Protein AF-A0A5T8SZB2-F1 (afdb_monomer_lite)

Radius of gyration: 22.95 Å; chains: 1; bounding box: 52×35×63 Å

Structure (mmCIF, N/CA/C/O backbone):
data_AF-A0A5T8SZB2-F1
#
_entry.id   AF-A0A5T8SZB2-F1
#
loop_
_atom_site.group_PDB
_atom_site.id
_atom_site.type_symbol
_atom_site.label_atom_id
_atom_site.label_alt_id
_atom_site.label_comp_id
_atom_site.label_asym_id
_atom_site.label_entity_id
_atom_site.label_seq_id
_atom_site.pdbx_PDB_ins_code
_atom_site.Cartn_x
_atom_site.Cartn_y
_atom_site.Cartn_z
_atom_site.occupancy
_atom_site.B_iso_or_equiv
_atom_site.auth_seq_id
_atom_site.auth_comp_id
_atom_site.auth_asym_id
_atom_site.auth_atom_id
_atom_site.pdbx_PDB_model_num
ATOM 1 N N . MET A 1 1 ? 26.490 6.034 16.875 1.00 45.50 1 MET A N 1
ATOM 2 C CA . MET A 1 1 ? 25.136 6.591 16.649 1.00 45.50 1 MET A CA 1
ATOM 3 C C . MET A 1 1 ? 24.156 5.691 17.385 1.00 45.50 1 MET A C 1
ATOM 5 O O . MET A 1 1 ? 24.361 4.487 17.355 1.00 45.50 1 MET A O 1
ATOM 9 N N . LYS A 1 2 ? 23.226 6.272 18.154 1.00 47.66 2 LYS A N 1
ATOM 10 C CA . LYS A 1 2 ? 22.321 5.556 19.075 1.00 47.66 2 LYS A CA 1
ATOM 11 C C . LYS A 1 2 ? 21.370 4.626 18.308 1.00 47.66 2 LYS A C 1
ATOM 13 O O . LYS A 1 2 ? 21.059 4.932 17.161 1.00 47.66 2 LYS A O 1
ATOM 18 N N . ASN A 1 3 ? 20.939 3.544 18.966 1.00 53.00 3 ASN A N 1
ATOM 19 C CA . ASN A 1 3 ? 19.955 2.568 18.481 1.00 53.00 3 ASN A CA 1
ATOM 20 C C . ASN 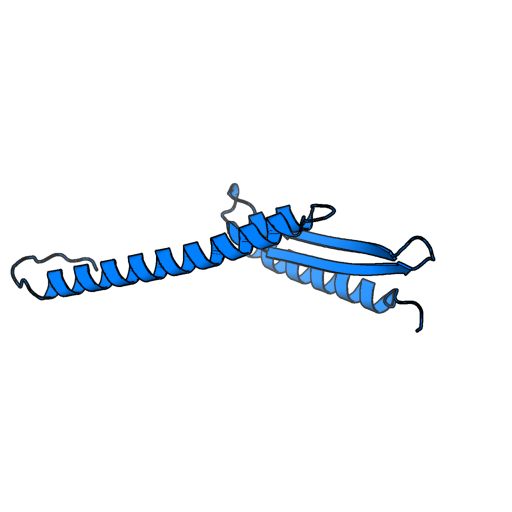A 1 3 ? 18.875 3.232 17.616 1.00 53.00 3 ASN A C 1
ATOM 22 O O . ASN A 1 3 ? 18.186 4.148 18.056 1.00 53.00 3 ASN A O 1
ATOM 26 N N . THR A 1 4 ? 18.798 2.773 16.373 1.00 65.69 4 THR A N 1
ATOM 27 C CA . THR A 1 4 ? 17.992 3.291 15.258 1.00 65.69 4 THR A CA 1
ATOM 28 C C . THR A 1 4 ? 16.527 2.866 15.320 1.00 65.69 4 THR A C 1
ATOM 30 O O . THR A 1 4 ? 15.722 3.312 14.502 1.00 65.69 4 THR A O 1
ATOM 33 N N . THR A 1 5 ? 16.172 2.017 16.286 1.00 72.12 5 THR A N 1
ATOM 34 C CA . THR A 1 5 ? 14.799 1.593 16.535 1.00 72.12 5 THR A CA 1
ATOM 35 C C . THR A 1 5 ? 13.989 2.783 17.061 1.00 72.12 5 THR A C 1
ATOM 37 O O . THR A 1 5 ? 14.365 3.357 18.088 1.00 72.12 5 THR A O 1
ATOM 40 N N . PRO A 1 6 ? 12.895 3.182 16.387 1.00 83.12 6 PRO A N 1
ATOM 41 C CA . PRO A 1 6 ? 12.050 4.272 16.858 1.00 83.12 6 PRO A CA 1
ATOM 42 C C . PRO A 1 6 ? 11.456 3.975 18.236 1.00 83.12 6 PRO A C 1
ATOM 44 O O . PRO A 1 6 ? 11.220 2.815 18.580 1.00 83.12 6 PRO A O 1
ATOM 47 N N . ASP A 1 7 ? 11.173 5.032 18.997 1.00 88.38 7 ASP A N 1
ATOM 48 C CA . ASP A 1 7 ? 10.479 4.925 20.281 1.00 88.38 7 ASP A CA 1
ATOM 49 C C . ASP A 1 7 ? 9.145 4.174 20.110 1.00 88.38 7 ASP A C 1
ATOM 51 O O . ASP A 1 7 ? 8.402 4.395 19.147 1.00 88.38 7 ASP A O 1
ATOM 55 N N . ALA A 1 8 ? 8.828 3.291 21.057 1.00 88.19 8 ALA A N 1
ATOM 56 C CA . ALA A 1 8 ? 7.570 2.559 21.080 1.00 88.19 8 ALA A CA 1
ATOM 57 C C . ALA A 1 8 ? 6.350 3.497 21.067 1.00 88.19 8 ALA A C 1
ATOM 59 O O . ALA A 1 8 ? 5.353 3.176 20.421 1.00 88.19 8 ALA A O 1
ATOM 60 N N . ALA A 1 9 ? 6.438 4.667 21.711 1.00 92.25 9 ALA A N 1
ATOM 61 C CA . ALA A 1 9 ? 5.388 5.681 21.682 1.00 92.25 9 ALA A CA 1
ATOM 62 C C . ALA A 1 9 ? 5.145 6.211 20.258 1.00 92.25 9 ALA A C 1
ATOM 64 O O . ALA A 1 9 ? 3.999 6.303 19.824 1.00 92.25 9 ALA A O 1
ATOM 65 N N . VAL A 1 10 ? 6.216 6.462 19.496 1.00 91.56 10 VAL A N 1
ATOM 66 C CA . VAL A 1 10 ? 6.128 6.900 18.092 1.00 91.56 10 VAL A CA 1
ATOM 67 C C . VAL A 1 10 ? 5.508 5.805 17.224 1.00 91.56 10 VAL A C 1
ATOM 69 O O . VAL A 1 10 ? 4.645 6.078 16.393 1.00 91.56 10 VAL A O 1
ATOM 72 N N . LEU A 1 11 ? 5.906 4.545 17.420 1.00 91.06 11 LEU A N 1
ATOM 73 C CA . LEU A 1 11 ? 5.328 3.422 16.672 1.00 91.06 11 LEU A CA 1
ATOM 74 C C . LEU A 1 11 ? 3.837 3.228 16.975 1.00 91.06 11 LEU A C 1
ATOM 76 O O . LEU A 1 11 ? 3.062 2.912 16.068 1.00 91.06 11 LEU A O 1
ATOM 80 N N . GLN A 1 12 ? 3.435 3.427 18.230 1.00 93.31 12 GLN A N 1
ATOM 81 C CA . GLN A 1 12 ? 2.040 3.363 18.645 1.00 93.31 12 GLN A CA 1
ATOM 82 C C . GLN A 1 12 ? 1.224 4.511 18.034 1.00 93.31 12 GLN A C 1
ATOM 84 O O . GLN A 1 12 ? 0.168 4.256 17.455 1.00 93.31 12 GLN A O 1
ATOM 89 N N . GLU A 1 13 ? 1.740 5.742 18.065 1.00 95.50 13 GLU A N 1
ATOM 90 C CA . GLU A 1 13 ? 1.102 6.901 17.431 1.00 95.50 13 GLU A CA 1
ATOM 91 C C . GLU A 1 13 ? 0.916 6.683 15.920 1.00 95.50 13 GLU A C 1
ATOM 93 O O . GLU A 1 13 ? -0.184 6.852 15.388 1.00 95.50 13 GLU A O 1
ATOM 98 N N . LEU A 1 14 ? 1.955 6.208 15.221 1.00 94.62 14 LEU A N 1
ATOM 99 C CA . LEU A 1 14 ? 1.874 5.880 13.793 1.00 94.62 14 LEU A CA 1
ATOM 100 C C . LEU A 1 14 ? 0.805 4.822 13.503 1.00 94.62 14 LEU A C 1
ATOM 102 O O . LEU A 1 14 ? 0.070 4.936 12.518 1.00 94.62 14 LEU A O 1
ATOM 106 N N . LYS A 1 15 ? 0.691 3.800 14.357 1.00 92.75 15 LYS A N 1
ATOM 107 C CA . LYS A 1 15 ? -0.322 2.748 14.226 1.00 92.75 15 LYS A CA 1
ATOM 108 C C . LYS A 1 15 ? -1.735 3.303 14.402 1.00 92.75 15 LYS A C 1
ATOM 110 O O . LYS A 1 15 ? -2.631 2.945 13.631 1.00 92.75 15 LYS A O 1
ATOM 115 N N . GLU A 1 16 ? -1.944 4.172 15.385 1.00 95.88 16 GLU A N 1
ATOM 116 C CA . GLU A 1 16 ? -3.237 4.809 15.646 1.00 95.88 16 GLU A CA 1
ATOM 117 C C . GLU A 1 16 ? -3.652 5.735 14.501 1.00 95.88 16 GLU A C 1
ATOM 119 O O . GLU A 1 16 ? -4.767 5.612 13.985 1.00 95.88 16 GLU A O 1
ATOM 124 N N . LEU A 1 17 ? -2.738 6.589 14.032 1.00 96.12 17 LEU A N 1
ATOM 125 C CA . LEU A 1 17 ? -2.971 7.474 12.890 1.00 96.12 17 LEU A CA 1
ATOM 126 C C . LEU A 1 17 ? -3.271 6.680 11.616 1.00 96.12 17 LEU A C 1
ATOM 128 O O . LEU A 1 17 ? -4.261 6.957 10.940 1.00 96.12 17 LEU A O 1
ATOM 132 N N . THR A 1 18 ? -2.480 5.645 11.325 1.00 95.56 18 THR A N 1
ATOM 133 C CA . THR A 1 18 ? -2.695 4.769 10.162 1.00 95.56 18 THR A CA 1
ATOM 134 C C . THR A 1 18 ? -4.062 4.094 10.225 1.00 95.56 18 THR A C 1
ATOM 136 O O . THR A 1 18 ? -4.797 4.085 9.238 1.00 95.56 18 THR A O 1
ATOM 139 N N . SER A 1 19 ? -4.445 3.579 11.397 1.00 95.75 19 SER A N 1
ATOM 140 C CA . SER A 1 19 ? -5.749 2.936 11.600 1.00 95.75 19 SER A CA 1
ATOM 141 C C . SER A 1 19 ? -6.905 3.920 11.425 1.00 95.75 19 SER A C 1
ATOM 143 O O . SER A 1 19 ? -7.944 3.569 10.865 1.00 95.75 19 SER A O 1
ATOM 145 N N . ARG A 1 20 ? -6.735 5.162 11.890 1.00 97.50 20 ARG A N 1
ATOM 146 C CA . ARG A 1 20 ? -7.740 6.216 11.748 1.00 97.50 20 ARG A CA 1
ATOM 147 C C . ARG A 1 20 ? -7.913 6.638 10.290 1.00 97.50 20 ARG A C 1
ATOM 149 O O . ARG A 1 20 ? -9.050 6.722 9.837 1.00 97.50 20 ARG A O 1
ATOM 156 N N . ILE A 1 21 ? -6.818 6.855 9.556 1.00 97.00 21 ILE A N 1
ATOM 157 C CA . ILE A 1 21 ? -6.865 7.189 8.123 1.00 97.00 21 ILE A CA 1
ATOM 158 C C . ILE A 1 21 ? -7.532 6.054 7.344 1.00 97.00 21 ILE A C 1
ATOM 160 O O . ILE A 1 21 ? -8.452 6.310 6.573 1.00 97.00 21 ILE A O 1
ATOM 164 N N . PHE A 1 22 ? -7.128 4.805 7.593 1.00 96.31 22 PHE A N 1
ATOM 165 C CA . PHE A 1 22 ? -7.701 3.641 6.922 1.00 96.31 22 PHE A CA 1
ATOM 166 C C . PHE A 1 22 ? -9.222 3.576 7.072 1.00 96.31 22 PHE A C 1
ATOM 168 O O . PHE A 1 22 ? -9.925 3.478 6.073 1.00 96.31 22 PHE A O 1
ATOM 175 N N . LYS A 1 23 ? -9.734 3.702 8.303 1.00 97.00 23 LYS A N 1
ATOM 176 C CA . LYS A 1 23 ? -11.180 3.679 8.567 1.00 97.00 23 LYS A CA 1
ATOM 177 C C . LYS A 1 23 ? -11.923 4.799 7.844 1.00 97.00 23 LYS A C 1
ATOM 179 O O . LYS A 1 23 ? -12.994 4.555 7.305 1.00 97.00 23 LYS A O 1
ATOM 184 N N . ILE A 1 24 ? -11.363 6.011 7.819 1.00 97.44 24 ILE A N 1
ATOM 185 C CA . ILE A 1 24 ? -11.965 7.138 7.093 1.00 97.44 24 ILE A CA 1
ATOM 186 C C . ILE A 1 24 ? -12.048 6.811 5.598 1.00 97.44 24 ILE A C 1
ATOM 188 O O . ILE A 1 24 ? -13.101 6.997 4.993 1.00 97.44 24 ILE A O 1
ATOM 192 N N . CYS A 1 25 ? -10.969 6.305 5.001 1.00 96.69 25 CYS A N 1
ATOM 193 C CA . CYS A 1 25 ? -10.945 5.942 3.586 1.00 96.69 25 CYS A CA 1
ATOM 194 C C . CYS A 1 25 ? -11.923 4.804 3.260 1.00 96.69 25 CYS A C 1
ATOM 196 O O . CYS A 1 25 ? -12.696 4.923 2.312 1.00 96.69 25 CYS A O 1
ATOM 198 N N . GLU A 1 26 ? -11.951 3.753 4.080 1.00 95.19 26 GLU A N 1
ATOM 199 C CA . GLU A 1 26 ? -12.863 2.613 3.939 1.00 95.19 26 GLU A CA 1
ATOM 200 C C . GLU A 1 26 ? -14.334 3.049 4.010 1.00 95.19 26 GLU A C 1
ATOM 202 O O . GLU A 1 26 ? -15.117 2.749 3.112 1.00 95.19 26 GLU A O 1
ATOM 207 N N . GLN A 1 27 ? -14.706 3.842 5.021 1.00 96.69 27 GLN A N 1
ATOM 208 C CA . GLN A 1 27 ? -16.079 4.333 5.204 1.00 96.69 27 GLN A CA 1
ATOM 209 C C . GLN A 1 27 ? -16.573 5.223 4.059 1.00 96.69 27 GLN A C 1
ATOM 211 O O . GLN A 1 27 ? -17.777 5.324 3.839 1.00 96.69 27 GLN A O 1
ATOM 216 N N . ASN A 1 28 ? -15.658 5.878 3.342 1.00 96.50 28 ASN A N 1
ATOM 217 C CA . ASN A 1 28 ? -15.981 6.772 2.233 1.00 96.50 28 ASN A CA 1
ATOM 218 C C . ASN A 1 28 ? -15.722 6.136 0.859 1.00 96.50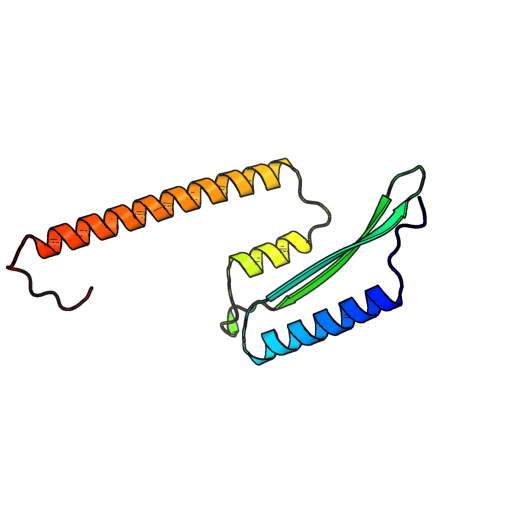 28 ASN A C 1
ATOM 220 O O . ASN A 1 28 ? -15.834 6.829 -0.150 1.00 96.50 28 ASN A O 1
ATOM 224 N N . ASN A 1 29 ? -15.392 4.839 0.806 1.00 95.00 29 ASN A N 1
ATOM 225 C CA . ASN A 1 29 ? -15.094 4.118 -0.432 1.00 95.00 29 ASN A CA 1
ATOM 226 C C . ASN A 1 29 ? -13.956 4.776 -1.248 1.00 95.00 29 ASN A C 1
ATOM 228 O O . ASN A 1 29 ? -14.015 4.871 -2.473 1.00 95.00 29 ASN A O 1
ATOM 232 N N . ILE A 1 30 ? -12.922 5.263 -0.554 1.00 96.06 30 ILE A N 1
ATOM 233 C CA . ILE A 1 30 ? -11.753 5.925 -1.145 1.00 96.06 30 ILE A CA 1
ATOM 234 C C . ILE A 1 30 ? -10.568 4.953 -1.104 1.00 96.06 30 ILE A C 1
ATOM 236 O O . ILE A 1 30 ? -10.175 4.557 -0.005 1.00 96.06 30 ILE A O 1
ATOM 240 N N . PRO A 1 31 ? -9.951 4.588 -2.244 1.00 95.81 31 PRO A N 1
ATOM 241 C CA . PRO A 1 31 ? -8.781 3.719 -2.242 1.00 95.81 31 PRO A CA 1
ATOM 242 C C . PRO A 1 31 ? -7.603 4.384 -1.518 1.00 95.81 31 PRO A C 1
ATOM 244 O O . PRO A 1 31 ? -7.304 5.559 -1.735 1.00 95.81 31 PRO A O 1
ATOM 247 N N . VAL A 1 32 ? -6.906 3.629 -0.669 1.00 96.31 32 VAL A N 1
ATOM 248 C CA . VAL A 1 32 ? -5.752 4.120 0.091 1.00 96.31 32 VAL A CA 1
ATOM 249 C C . VAL A 1 32 ? -4.702 3.033 0.282 1.00 96.31 32 VAL A C 1
ATOM 251 O O . VAL A 1 32 ? -5.009 1.857 0.465 1.00 96.31 32 VAL A O 1
ATOM 254 N N . VAL A 1 33 ? -3.437 3.439 0.297 1.00 95.94 33 VAL A N 1
ATOM 255 C CA . VAL A 1 33 ? -2.315 2.613 0.733 1.00 95.94 33 VAL A CA 1
ATOM 256 C C . VAL A 1 33 ? -1.417 3.442 1.641 1.00 95.94 33 VAL A C 1
ATOM 258 O O . VAL A 1 33 ? -1.067 4.574 1.319 1.00 95.94 33 VAL A O 1
ATOM 261 N N . ILE A 1 34 ? -1.067 2.886 2.795 1.00 94.81 34 ILE A N 1
ATOM 262 C CA . ILE A 1 34 ? -0.211 3.515 3.797 1.00 94.81 34 ILE A CA 1
ATOM 263 C C . ILE A 1 34 ? 0.874 2.508 4.135 1.00 94.81 34 ILE A C 1
ATOM 265 O O . ILE A 1 34 ? 0.581 1.364 4.482 1.00 94.81 34 ILE A O 1
ATOM 269 N N . GLY A 1 35 ? 2.128 2.927 4.022 1.00 92.44 35 GLY A N 1
ATOM 270 C CA . GLY A 1 35 ? 3.266 2.091 4.356 1.00 92.44 35 GLY A CA 1
ATOM 271 C C . GLY A 1 35 ? 4.370 2.905 5.003 1.00 92.44 35 GLY A C 1
ATOM 272 O O . GLY A 1 35 ? 4.627 4.039 4.606 1.00 92.44 35 GLY A O 1
ATOM 273 N N . TYR A 1 36 ? 5.029 2.315 5.990 1.00 91.00 36 TYR A N 1
ATOM 274 C CA . TYR A 1 36 ? 6.233 2.866 6.599 1.00 91.00 36 TYR A CA 1
ATOM 275 C C . TYR A 1 36 ? 7.186 1.735 6.974 1.00 91.00 36 TYR A C 1
ATOM 277 O O . TYR A 1 36 ? 6.771 0.612 7.269 1.00 91.00 36 TYR A O 1
ATOM 285 N N . SER A 1 37 ? 8.481 2.032 6.947 1.00 89.38 37 SER A N 1
ATOM 286 C CA . SER A 1 37 ? 9.533 1.091 7.318 1.00 89.38 37 SER A CA 1
ATOM 287 C C . SER A 1 37 ? 10.504 1.728 8.294 1.00 89.38 37 SER A C 1
ATOM 289 O O . SER A 1 37 ? 10.802 2.915 8.179 1.00 89.38 37 SER A O 1
ATOM 291 N N . TYR A 1 38 ? 11.024 0.930 9.216 1.00 86.69 38 TYR A N 1
ATOM 292 C CA . TYR A 1 38 ? 12.014 1.365 10.193 1.00 86.69 38 TYR A CA 1
ATOM 293 C C . TYR A 1 38 ? 13.009 0.246 10.487 1.00 86.69 38 TYR A C 1
ATOM 295 O O . TYR A 1 38 ? 12.708 -0.937 10.318 1.00 86.69 38 TYR A O 1
ATOM 303 N N . GLU A 1 39 ? 14.211 0.626 10.907 1.00 83.94 39 GLU A N 1
ATOM 304 C CA . GLU A 1 39 ? 15.266 -0.316 11.266 1.00 83.94 39 GLU A CA 1
ATOM 305 C C . GLU A 1 39 ? 14.959 -0.934 12.638 1.00 83.94 39 GLU A C 1
ATOM 307 O O . GLU A 1 39 ? 14.651 -0.226 13.597 1.00 83.94 39 GLU A O 1
ATOM 312 N N . LEU A 1 40 ? 15.001 -2.262 12.727 1.00 76.62 40 LEU A N 1
ATOM 313 C CA . LEU A 1 40 ? 14.819 -2.989 13.983 1.00 76.62 40 LEU A CA 1
ATOM 314 C C . LEU A 1 40 ? 16.145 -3.140 14.714 1.00 76.62 40 LEU A C 1
ATOM 316 O O . LEU A 1 40 ? 16.224 -2.861 15.906 1.00 76.62 40 LEU A O 1
ATOM 320 N N . ASN A 1 41 ? 17.168 -3.587 13.994 1.00 70.75 41 ASN A N 1
ATOM 321 C CA . ASN A 1 41 ? 18.492 -3.835 14.535 1.00 70.75 41 ASN A CA 1
ATOM 322 C C . ASN A 1 41 ? 19.547 -3.757 13.426 1.00 70.75 41 ASN A C 1
ATOM 324 O O . ASN A 1 41 ? 19.266 -4.121 12.278 1.00 70.75 41 ASN A O 1
ATOM 328 N N . ARG A 1 42 ? 20.761 -3.356 13.798 1.00 73.00 42 ARG A N 1
ATOM 329 C CA . ARG A 1 42 ? 21.951 -3.326 12.954 1.00 73.00 42 ARG A CA 1
ATOM 330 C C . ARG A 1 42 ? 23.076 -4.076 13.651 1.00 73.00 42 ARG A C 1
ATOM 332 O O . ARG A 1 42 ? 23.613 -3.602 14.646 1.00 73.00 42 ARG A O 1
ATOM 339 N N . ASN A 1 43 ? 23.431 -5.222 13.086 1.00 74.75 43 ASN A N 1
ATOM 340 C CA . ASN A 1 43 ? 24.542 -6.057 13.527 1.00 74.75 43 ASN A CA 1
ATOM 341 C C . ASN A 1 43 ? 25.667 -6.030 12.477 1.00 74.75 43 ASN A C 1
ATOM 343 O O . ASN A 1 43 ? 25.527 -5.419 11.414 1.00 74.75 43 ASN A O 1
ATOM 347 N N . GLU A 1 44 ? 26.780 -6.711 12.760 1.00 72.12 44 GLU A N 1
ATOM 348 C CA . GLU A 1 44 ? 27.908 -6.864 11.825 1.00 72.12 44 GLU A CA 1
ATOM 349 C C . GLU A 1 44 ? 27.494 -7.553 10.510 1.00 72.12 44 GLU A C 1
ATOM 351 O O . GLU A 1 44 ? 27.999 -7.199 9.447 1.00 72.12 44 GLU A O 1
ATOM 356 N N . ASP A 1 45 ? 26.487 -8.433 10.562 1.00 68.50 45 ASP A N 1
ATOM 357 C CA . ASP A 1 45 ? 25.937 -9.154 9.402 1.00 68.50 45 ASP A CA 1
ATOM 358 C C . ASP A 1 45 ? 24.930 -8.339 8.565 1.00 68.50 45 ASP A C 1
ATOM 360 O O . ASP A 1 45 ? 24.421 -8.819 7.550 1.00 68.50 45 ASP A O 1
ATOM 364 N N . GLY A 1 46 ? 24.609 -7.107 8.979 1.00 71.25 46 GLY A N 1
ATOM 365 C CA . GLY A 1 46 ? 23.707 -6.213 8.252 1.00 71.25 46 GLY A CA 1
ATOM 366 C C . GLY A 1 46 ? 22.603 -5.591 9.105 1.00 71.25 46 GLY A C 1
ATOM 367 O O . GLY A 1 46 ? 22.645 -5.579 10.335 1.00 71.25 46 GLY A O 1
ATOM 368 N N . TYR A 1 47 ? 21.602 -5.025 8.431 1.00 70.06 47 TYR A N 1
ATOM 369 C CA . TYR A 1 47 ? 20.470 -4.343 9.056 1.00 70.06 47 TYR A CA 1
ATOM 370 C C . TYR A 1 47 ? 19.166 -5.105 8.804 1.00 70.06 47 TYR A C 1
ATOM 372 O O . TYR A 1 47 ? 18.950 -5.683 7.739 1.00 70.06 47 TYR A O 1
ATOM 380 N N . SER A 1 48 ? 18.284 -5.096 9.798 1.00 75.50 48 SER A N 1
ATOM 381 C CA . SER A 1 48 ? 16.939 -5.665 9.718 1.00 75.50 48 SER A CA 1
ATOM 382 C C . SER A 1 48 ? 15.911 -4.541 9.686 1.00 75.50 48 SER A C 1
ATOM 384 O O . SER A 1 48 ? 16.013 -3.576 10.443 1.00 75.50 48 SER A O 1
ATOM 386 N N . ILE A 1 49 ? 14.917 -4.657 8.806 1.00 83.12 49 ILE A N 1
ATOM 387 C CA . ILE A 1 49 ? 13.836 -3.678 8.664 1.00 83.12 49 ILE A CA 1
ATOM 388 C C . ILE A 1 49 ? 12.500 -4.296 9.064 1.00 83.12 49 ILE A C 1
ATOM 390 O O . ILE A 1 49 ? 12.209 -5.439 8.711 1.00 83.12 49 ILE A O 1
ATOM 394 N N . ASN A 1 50 ? 11.669 -3.524 9.760 1.00 83.75 50 ASN A N 1
ATOM 395 C CA . ASN A 1 50 ? 10.241 -3.795 9.848 1.00 83.75 50 ASN A CA 1
ATOM 396 C C . ASN A 1 50 ? 9.507 -2.942 8.815 1.00 83.75 50 ASN A C 1
ATOM 398 O O . ASN A 1 50 ? 9.859 -1.780 8.605 1.00 83.75 50 ASN A O 1
ATOM 402 N N . LYS A 1 51 ? 8.477 -3.510 8.193 1.00 85.25 51 LYS A N 1
ATOM 403 C CA . LYS A 1 51 ? 7.621 -2.833 7.223 1.00 85.25 51 LYS A CA 1
ATOM 404 C C . LYS A 1 51 ? 6.170 -3.007 7.663 1.00 85.25 51 LYS A C 1
ATOM 406 O O . LYS A 1 51 ? 5.669 -4.125 7.716 1.00 85.25 51 LYS A O 1
ATOM 411 N N . SER A 1 52 ? 5.504 -1.897 7.958 1.00 87.75 52 SER A N 1
ATOM 412 C CA . SER A 1 52 ? 4.067 -1.852 8.233 1.00 87.75 52 SER A CA 1
ATOM 413 C C . SER A 1 52 ? 3.343 -1.388 6.977 1.00 87.75 52 SER A C 1
ATOM 415 O O . SER A 1 52 ? 3.765 -0.407 6.362 1.00 87.75 52 SER A O 1
ATOM 417 N N . ILE A 1 53 ? 2.289 -2.100 6.570 1.00 91.31 53 ILE A N 1
ATOM 418 C CA . ILE A 1 53 ? 1.498 -1.773 5.379 1.00 91.31 53 ILE A CA 1
ATOM 419 C C . ILE A 1 53 ? 0.025 -2.005 5.679 1.00 91.31 53 ILE A C 1
ATOM 421 O O . ILE A 1 53 ? -0.365 -3.097 6.092 1.00 91.31 53 ILE A O 1
ATOM 425 N N . THR A 1 54 ? -0.789 -1.012 5.351 1.00 92.81 54 THR A N 1
ATOM 426 C CA . THR A 1 54 ? -2.246 -1.098 5.366 1.00 92.81 54 THR A CA 1
ATOM 427 C C . THR A 1 54 ? -2.769 -0.572 4.033 1.00 92.81 54 THR A C 1
ATOM 429 O O . THR A 1 54 ? -2.335 0.483 3.573 1.00 92.81 54 THR A O 1
ATOM 432 N N . ALA A 1 55 ? -3.680 -1.297 3.386 1.00 93.94 55 ALA A N 1
ATOM 433 C CA . ALA A 1 55 ? -4.222 -0.902 2.088 1.00 93.94 55 ALA A CA 1
ATOM 434 C C . ALA A 1 55 ? -5.699 -1.271 1.961 1.00 93.94 55 ALA A C 1
ATOM 436 O O . ALA A 1 55 ? -6.095 -2.363 2.366 1.00 93.94 55 ALA A O 1
ATOM 437 N N . TYR A 1 56 ? -6.477 -0.374 1.362 1.00 94.00 56 TYR A N 1
ATOM 438 C CA . TYR A 1 56 ? -7.857 -0.582 0.946 1.00 94.00 56 TYR A CA 1
ATOM 439 C C . TYR A 1 56 ? -7.961 -0.221 -0.535 1.00 94.00 56 TYR A C 1
ATOM 441 O O . TYR A 1 56 ? -7.744 0.925 -0.921 1.00 94.00 56 TYR A O 1
ATOM 449 N N . ALA A 1 57 ? -8.229 -1.222 -1.363 1.00 91.81 57 ALA A N 1
ATOM 450 C CA . ALA A 1 57 ? -8.526 -1.067 -2.777 1.00 91.81 57 ALA A CA 1
ATOM 451 C C . ALA A 1 57 ? -9.406 -2.253 -3.182 1.00 91.81 57 ALA A C 1
ATOM 453 O O . ALA A 1 57 ? -8.958 -3.399 -3.103 1.00 91.81 57 ALA A O 1
ATOM 454 N N . ASP A 1 58 ? -10.649 -1.985 -3.566 1.00 90.38 58 ASP A N 1
ATOM 455 C CA . ASP A 1 58 ? -11.628 -3.000 -3.946 1.00 90.38 58 ASP A CA 1
ATOM 456 C C . ASP A 1 58 ? -12.366 -2.572 -5.219 1.00 90.38 58 ASP A C 1
ATOM 458 O O . ASP A 1 58 ? -13.088 -1.573 -5.261 1.00 90.38 58 ASP A O 1
ATOM 462 N N . GLU A 1 59 ? -12.175 -3.358 -6.276 1.00 91.00 59 GLU A N 1
ATOM 463 C CA . GLU A 1 59 ? -12.830 -3.164 -7.567 1.00 91.00 59 GLU A CA 1
ATOM 464 C C . GLU A 1 59 ? -14.350 -3.349 -7.469 1.00 91.00 59 GLU A C 1
ATOM 466 O O . GLU A 1 59 ? -15.102 -2.667 -8.163 1.00 91.00 59 GLU A O 1
ATOM 471 N N . LYS A 1 60 ? -14.827 -4.212 -6.562 1.00 91.31 60 LYS A N 1
ATOM 472 C CA . LYS A 1 60 ? -16.257 -4.516 -6.417 1.00 91.31 60 LYS A CA 1
ATOM 473 C C . LYS A 1 60 ? -17.040 -3.366 -5.802 1.00 91.31 60 LYS A C 1
ATOM 475 O O . LYS A 1 60 ? -18.192 -3.156 -6.171 1.00 91.31 60 LYS A O 1
ATOM 4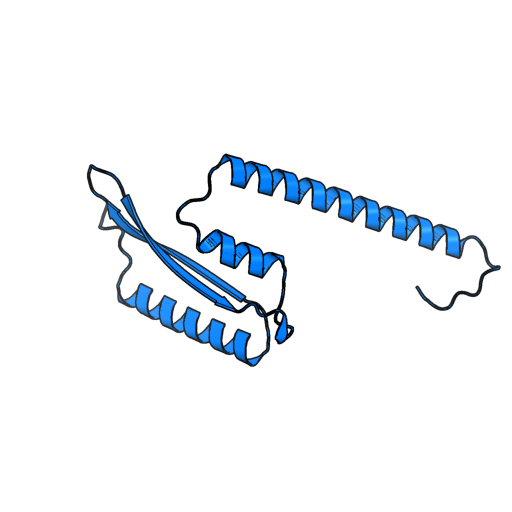80 N N . THR A 1 61 ? -16.440 -2.639 -4.862 1.00 88.81 61 THR A N 1
ATOM 481 C CA . THR A 1 61 ? -17.094 -1.496 -4.211 1.00 88.81 61 THR A CA 1
ATOM 482 C C . THR A 1 61 ? -16.892 -0.198 -4.988 1.00 88.81 61 THR A C 1
ATOM 484 O O . THR A 1 61 ? -17.562 0.792 -4.711 1.00 88.81 61 THR A O 1
ATOM 487 N N . GLY A 1 62 ? -15.993 -0.182 -5.977 1.00 88.94 62 GLY A N 1
ATOM 488 C CA . GLY A 1 62 ? -15.607 1.020 -6.717 1.00 88.94 62 GLY A CA 1
ATOM 489 C C . GLY A 1 62 ? -14.524 1.854 -6.024 1.00 88.94 62 GLY A C 1
ATOM 490 O O . GLY A 1 62 ? -14.096 2.858 -6.591 1.00 88.94 62 GLY A O 1
ATOM 491 N N . ALA A 1 63 ? -14.031 1.432 -4.853 1.00 92.50 63 ALA A N 1
ATOM 492 C CA . ALA A 1 63 ? -12.831 1.986 -4.225 1.00 92.50 63 ALA A CA 1
ATOM 493 C C . ALA A 1 63 ? -11.580 1.473 -4.946 1.00 92.50 63 ALA A C 1
ATOM 495 O O . ALA A 1 63 ? -10.769 0.736 -4.382 1.00 92.50 63 ALA A O 1
ATOM 496 N N . TRP A 1 64 ? -11.432 1.835 -6.217 1.00 94.00 64 TRP A N 1
ATOM 497 C CA . TRP A 1 64 ? -10.381 1.313 -7.072 1.00 94.00 64 TRP A CA 1
ATOM 498 C C . TRP A 1 64 ? -9.626 2.427 -7.772 1.00 94.00 64 TRP A C 1
ATOM 500 O O . TRP A 1 64 ? -10.195 3.268 -8.462 1.00 94.00 64 TRP A O 1
ATOM 510 N N . ASP A 1 65 ? -8.310 2.372 -7.627 1.00 94.62 65 ASP A N 1
ATOM 511 C CA . ASP A 1 65 ? -7.376 3.091 -8.468 1.00 94.62 65 ASP A CA 1
ATOM 512 C C . ASP A 1 65 ? -6.225 2.141 -8.799 1.00 94.62 65 ASP A C 1
ATOM 514 O O . ASP A 1 65 ? -5.646 1.504 -7.912 1.00 94.62 65 ASP A O 1
ATOM 518 N N . SER A 1 66 ? -5.892 2.029 -10.084 1.00 91.06 66 SER A N 1
ATOM 519 C CA . SER A 1 66 ? -4.875 1.082 -10.540 1.00 91.06 66 SER A CA 1
ATOM 520 C C . SER A 1 66 ? -3.487 1.392 -9.977 1.00 91.06 66 SER A C 1
ATOM 522 O O . SER A 1 66 ? -2.701 0.473 -9.754 1.00 91.06 66 SER A O 1
ATOM 524 N N . THR A 1 67 ? -3.169 2.668 -9.730 1.00 91.06 67 THR A N 1
ATOM 525 C CA . THR A 1 67 ? -1.867 3.076 -9.183 1.00 91.06 67 THR A CA 1
ATOM 526 C C . THR A 1 67 ? -1.768 2.758 -7.693 1.00 91.06 67 THR A C 1
ATOM 528 O O . THR A 1 67 ? -0.740 2.248 -7.248 1.00 91.06 67 THR A O 1
ATOM 531 N N . ILE A 1 68 ? -2.856 2.945 -6.941 1.00 94.19 68 ILE A N 1
ATOM 532 C CA . ILE A 1 68 ? -2.942 2.572 -5.523 1.00 94.19 68 ILE A CA 1
ATOM 533 C C . ILE A 1 68 ? -2.896 1.051 -5.352 1.00 94.19 68 ILE A C 1
ATOM 535 O O . ILE A 1 68 ? -2.148 0.550 -4.508 1.00 94.19 68 ILE A O 1
ATOM 539 N N . ALA A 1 69 ? -3.626 0.301 -6.181 1.00 91.75 69 ALA A N 1
ATOM 540 C CA . ALA A 1 69 ? -3.589 -1.159 -6.170 1.00 91.75 69 ALA A CA 1
ATOM 541 C C . ALA A 1 69 ? -2.180 -1.694 -6.482 1.00 91.75 69 ALA A C 1
ATOM 543 O O . ALA A 1 69 ? -1.663 -2.546 -5.754 1.00 91.75 69 ALA A O 1
ATOM 544 N N . ALA A 1 70 ? -1.518 -1.145 -7.507 1.00 91.00 70 ALA A N 1
ATOM 545 C CA . ALA A 1 70 ? -0.140 -1.498 -7.842 1.00 91.00 70 ALA A CA 1
ATOM 546 C C . ALA A 1 70 ? 0.833 -1.169 -6.697 1.00 91.00 70 ALA A C 1
ATOM 548 O O . ALA A 1 70 ? 1.667 -2.002 -6.340 1.00 91.00 70 ALA A O 1
ATOM 549 N N . ALA A 1 71 ? 0.703 0.003 -6.068 1.00 91.50 71 ALA A N 1
ATOM 550 C CA . ALA A 1 71 ? 1.520 0.382 -4.918 1.00 91.50 71 ALA A CA 1
ATOM 551 C C . ALA A 1 71 ? 1.324 -0.575 -3.729 1.00 91.50 71 ALA A C 1
ATOM 553 O O . ALA A 1 71 ? 2.304 -1.004 -3.120 1.00 91.50 71 ALA A O 1
ATOM 554 N N . ALA A 1 72 ? 0.086 -0.983 -3.432 1.00 91.81 72 ALA A N 1
ATOM 555 C CA . ALA A 1 72 ? -0.201 -1.959 -2.381 1.00 91.81 72 ALA A CA 1
ATOM 556 C C . ALA A 1 72 ? 0.437 -3.331 -2.657 1.00 91.81 72 ALA A C 1
ATOM 558 O O . ALA A 1 72 ? 0.922 -3.983 -1.730 1.00 91.81 72 ALA A O 1
ATOM 559 N N . MET A 1 73 ? 0.474 -3.766 -3.920 1.00 89.19 73 MET A N 1
ATOM 560 C CA . MET A 1 73 ? 1.155 -5.001 -4.322 1.00 89.19 73 MET A CA 1
ATOM 561 C C . MET A 1 73 ? 2.679 -4.873 -4.205 1.00 89.19 73 MET A C 1
ATOM 563 O O . MET A 1 73 ? 3.320 -5.739 -3.613 1.00 89.19 73 MET A O 1
ATOM 567 N N . LEU A 1 74 ? 3.257 -3.775 -4.704 1.00 89.56 74 LEU A N 1
ATOM 568 C CA . LEU A 1 74 ? 4.700 -3.520 -4.646 1.00 89.56 74 LEU A CA 1
ATOM 569 C C . LEU A 1 74 ? 5.208 -3.380 -3.210 1.00 89.56 74 LEU A C 1
ATOM 571 O O . LEU A 1 74 ? 6.279 -3.879 -2.882 1.00 89.56 74 LEU A O 1
ATOM 575 N N . LEU A 1 75 ? 4.446 -2.751 -2.315 1.00 88.94 75 LEU A N 1
ATOM 576 C CA . LEU A 1 75 ? 4.868 -2.615 -0.922 1.00 88.94 75 LEU A CA 1
ATOM 577 C C . LEU A 1 75 ? 4.958 -3.973 -0.212 1.00 88.94 75 LEU A C 1
ATOM 579 O O . LEU A 1 75 ? 5.847 -4.148 0.624 1.00 88.94 75 LEU A O 1
ATOM 583 N N . LYS A 1 76 ? 4.095 -4.935 -0.572 1.00 85.88 76 LYS A N 1
ATOM 584 C CA . LYS A 1 76 ? 4.067 -6.291 0.005 1.00 85.88 76 LYS A CA 1
ATOM 585 C C . LYS A 1 76 ? 5.248 -7.164 -0.416 1.00 85.88 76 LYS A C 1
ATOM 587 O O . LYS A 1 76 ? 5.508 -8.163 0.253 1.00 85.88 76 LYS A O 1
ATOM 592 N N . VAL A 1 77 ? 5.970 -6.823 -1.486 1.00 87.06 77 VAL A N 1
ATOM 593 C CA . VAL A 1 77 ? 7.164 -7.590 -1.854 1.00 87.06 77 VAL A CA 1
ATOM 594 C C . VAL A 1 77 ? 8.307 -7.325 -0.868 1.00 87.06 77 VAL A C 1
ATOM 596 O O . VAL A 1 77 ? 8.414 -6.247 -0.271 1.00 87.06 77 VAL A O 1
ATOM 599 N N . LYS A 1 78 ? 9.160 -8.336 -0.666 1.00 80.19 78 LYS A N 1
ATOM 600 C CA . LYS A 1 78 ? 10.293 -8.254 0.268 1.00 80.19 78 LYS A CA 1
ATOM 601 C C . LYS A 1 78 ? 11.294 -7.188 -0.174 1.00 80.19 78 LYS A C 1
ATOM 603 O O . LYS A 1 78 ? 11.658 -6.329 0.621 1.00 80.19 78 LYS A O 1
ATOM 608 N N . ASP A 1 79 ? 11.684 -7.248 -1.439 1.00 82.69 79 ASP A N 1
ATOM 609 C CA . ASP A 1 79 ? 12.614 -6.326 -2.073 1.00 82.69 79 ASP A CA 1
ATOM 610 C C . ASP A 1 79 ? 12.206 -6.125 -3.537 1.00 82.69 79 ASP A C 1
ATOM 612 O O . ASP A 1 79 ? 11.660 -7.042 -4.158 1.00 82.69 79 ASP A O 1
ATOM 616 N N . VAL A 1 80 ? 12.439 -4.927 -4.070 1.00 84.69 80 VAL A N 1
ATOM 617 C CA . VAL A 1 80 ? 12.194 -4.611 -5.482 1.00 84.69 80 VAL A CA 1
ATOM 618 C C . VAL A 1 80 ? 13.555 -4.401 -6.143 1.00 84.69 80 VAL A C 1
ATOM 620 O O . VAL A 1 80 ? 14.233 -3.428 -5.803 1.00 84.69 80 VAL A O 1
ATOM 623 N N . PRO A 1 81 ? 13.954 -5.253 -7.106 1.00 87.12 81 PRO A N 1
ATOM 624 C CA . PRO A 1 81 ? 15.224 -5.091 -7.803 1.00 87.12 81 PRO A CA 1
ATOM 625 C C . PRO A 1 81 ? 15.352 -3.707 -8.447 1.00 87.12 81 PRO A C 1
ATOM 627 O O . PRO A 1 81 ? 14.377 -3.148 -8.964 1.00 87.12 8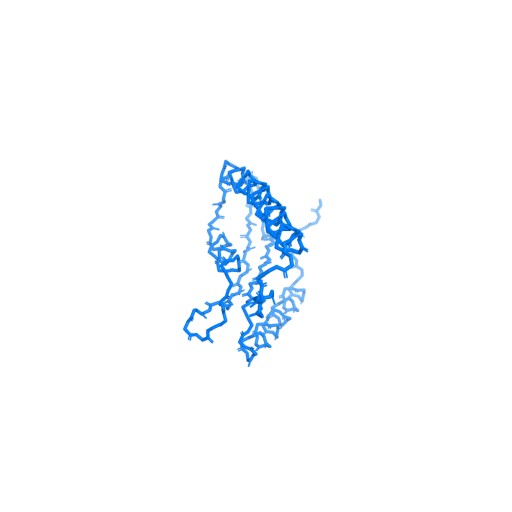1 PRO A O 1
ATOM 630 N N . ARG A 1 82 ? 16.567 -3.146 -8.456 1.00 88.88 82 ARG A N 1
ATOM 631 C CA . ARG A 1 82 ? 16.817 -1.796 -8.997 1.00 88.88 82 ARG A CA 1
ATOM 632 C C . ARG A 1 82 ? 16.448 -1.689 -10.471 1.00 88.88 82 ARG A C 1
ATOM 634 O O . ARG A 1 82 ? 15.984 -0.641 -10.910 1.00 88.88 82 ARG A O 1
ATOM 641 N N . GLU A 1 83 ? 16.616 -2.771 -11.217 1.00 89.62 83 GLU A N 1
ATOM 642 C CA . GLU A 1 83 ? 16.265 -2.883 -12.630 1.00 89.62 83 GLU A CA 1
ATOM 643 C C . GLU A 1 83 ? 14.756 -2.711 -12.825 1.00 89.62 83 GLU A C 1
ATOM 645 O O . GLU A 1 83 ? 14.328 -2.005 -13.736 1.00 89.62 83 GLU A O 1
ATOM 650 N N . VAL A 1 84 ? 13.946 -3.280 -11.922 1.00 86.94 84 VAL A N 1
ATOM 651 C CA . VAL A 1 84 ? 12.484 -3.128 -11.928 1.00 86.94 84 VAL A CA 1
ATOM 652 C C . VAL A 1 84 ? 12.098 -1.681 -11.624 1.00 86.94 84 VAL A C 1
ATOM 654 O O . VAL A 1 84 ? 11.254 -1.119 -12.318 1.00 86.94 84 VAL A O 1
ATOM 657 N N . ILE A 1 85 ? 12.754 -1.033 -10.654 1.00 89.38 85 ILE A N 1
ATOM 658 C CA . ILE A 1 85 ? 12.541 0.399 -10.369 1.00 89.38 85 ILE A CA 1
ATOM 659 C C . ILE A 1 85 ? 12.905 1.254 -11.592 1.00 89.38 85 ILE A C 1
ATOM 661 O O . ILE A 1 85 ? 12.166 2.171 -11.956 1.00 89.38 85 ILE A O 1
ATOM 665 N N . GLY A 1 86 ? 14.022 0.938 -12.253 1.00 88.75 86 GLY A N 1
ATOM 666 C CA . GLY A 1 86 ? 14.450 1.591 -13.488 1.00 88.75 86 GLY A CA 1
ATOM 667 C C . GLY A 1 86 ? 13.418 1.445 -14.606 1.00 88.75 86 GLY A C 1
ATOM 668 O O . GLY A 1 86 ? 13.027 2.442 -15.210 1.00 88.75 86 GLY A O 1
ATOM 669 N N . ALA A 1 87 ? 12.912 0.230 -14.826 1.00 89.38 87 ALA A N 1
ATOM 670 C CA . ALA A 1 87 ? 11.878 -0.045 -15.819 1.00 89.38 87 ALA A CA 1
ATOM 671 C C . ALA A 1 87 ? 10.569 0.708 -15.522 1.00 89.38 87 ALA A C 1
ATOM 673 O O . ALA A 1 87 ? 10.001 1.324 -16.426 1.00 89.38 87 ALA A O 1
ATOM 674 N N . LEU A 1 88 ? 10.122 0.732 -14.260 1.00 87.81 88 LEU A N 1
ATOM 675 C CA . LEU A 1 88 ? 8.938 1.490 -13.835 1.00 87.81 88 LEU A CA 1
ATOM 676 C C . LEU A 1 88 ? 9.102 2.996 -14.084 1.00 87.81 88 LEU A C 1
ATOM 678 O O . LEU A 1 88 ? 8.167 3.649 -14.546 1.00 87.81 88 LEU A O 1
ATOM 682 N N . LYS A 1 89 ? 10.299 3.545 -13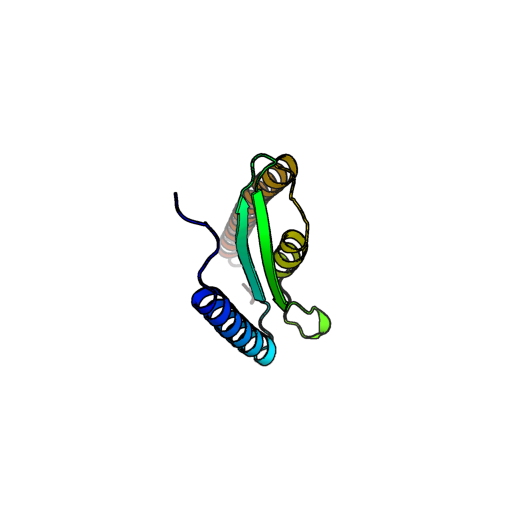.841 1.00 88.88 89 LYS A N 1
ATOM 683 C CA . LYS A 1 89 ? 10.616 4.951 -14.131 1.00 88.88 89 LYS A CA 1
ATOM 684 C C . LYS A 1 89 ? 10.591 5.252 -15.631 1.00 88.88 89 LYS A C 1
ATOM 686 O O . LYS A 1 89 ? 10.081 6.289 -16.043 1.00 88.88 89 LYS A O 1
ATOM 691 N N . SER A 1 90 ? 11.134 4.371 -16.464 1.00 90.50 90 SER A N 1
ATOM 692 C CA . SER A 1 90 ? 11.074 4.546 -17.919 1.00 90.50 90 SER A CA 1
ATOM 693 C C . SER A 1 90 ? 9.635 4.483 -18.437 1.00 90.50 90 SER A C 1
ATOM 695 O O . SER A 1 90 ? 9.251 5.280 -19.294 1.00 90.50 90 SER A O 1
ATOM 697 N N . LEU A 1 91 ? 8.826 3.577 -17.883 1.00 88.19 91 LEU A N 1
ATOM 698 C CA . LEU A 1 91 ? 7.416 3.439 -18.232 1.00 88.19 91 LEU A CA 1
ATOM 699 C C . LEU A 1 91 ? 6.601 4.685 -17.858 1.00 88.19 91 LEU A C 1
ATOM 701 O O . LEU A 1 91 ? 5.766 5.115 -18.654 1.00 88.19 91 LEU A O 1
ATOM 705 N N . SER A 1 92 ? 6.847 5.292 -16.691 1.00 87.00 92 SER A N 1
ATOM 706 C CA . SER A 1 92 ? 6.130 6.509 -16.286 1.00 87.00 92 SER A CA 1
ATOM 707 C C . SER A 1 92 ? 6.410 7.678 -17.232 1.00 87.00 92 SER A C 1
ATOM 709 O O . SER A 1 92 ? 5.477 8.337 -17.685 1.00 87.00 92 SER A O 1
ATOM 711 N N . VAL A 1 93 ? 7.673 7.862 -17.629 1.00 86.75 93 VAL A N 1
ATOM 712 C CA . VAL A 1 93 ? 8.073 8.884 -18.607 1.00 86.75 93 VAL A CA 1
ATOM 713 C C . VAL A 1 93 ? 7.391 8.648 -19.957 1.00 86.75 93 VAL A C 1
ATOM 715 O O . VAL A 1 93 ? 6.821 9.575 -20.532 1.00 86.75 93 VAL A O 1
ATOM 718 N N . ALA A 1 94 ? 7.400 7.410 -20.459 1.00 85.00 94 ALA A N 1
ATOM 719 C CA . ALA A 1 94 ? 6.730 7.067 -21.713 1.00 85.00 94 ALA A CA 1
ATOM 720 C C . ALA A 1 94 ? 5.211 7.323 -21.654 1.00 85.00 94 ALA A C 1
ATOM 722 O O . ALA A 1 94 ? 4.633 7.832 -22.617 1.00 85.00 94 ALA A O 1
ATOM 723 N N . SER A 1 95 ? 4.576 7.021 -20.518 1.00 82.62 95 SER A N 1
ATOM 724 C CA . SER A 1 95 ? 3.152 7.280 -20.282 1.00 82.62 95 SER A CA 1
ATOM 725 C C . SER A 1 95 ? 2.823 8.777 -20.317 1.00 82.62 95 SER A C 1
ATOM 727 O O . SER A 1 95 ? 1.877 9.188 -20.993 1.00 82.62 95 SER A O 1
ATOM 729 N N . ASP A 1 96 ? 3.642 9.618 -19.679 1.00 84.38 96 ASP A N 1
ATOM 730 C CA . ASP A 1 96 ? 3.466 11.075 -19.709 1.00 84.38 96 ASP A CA 1
ATOM 731 C C . ASP A 1 96 ? 3.608 11.653 -21.120 1.00 84.38 96 ASP A C 1
ATOM 733 O O . ASP A 1 96 ? 2.799 12.489 -21.537 1.00 84.38 96 ASP A O 1
ATOM 737 N N . PHE A 1 97 ? 4.583 11.166 -21.894 1.00 76.94 97 PHE A N 1
ATOM 738 C CA . PHE A 1 97 ? 4.724 11.547 -23.299 1.00 76.94 97 PHE A CA 1
ATOM 739 C C . PHE A 1 97 ? 3.501 11.142 -24.131 1.00 76.94 97 PHE A C 1
ATOM 741 O O . PHE A 1 97 ? 2.977 11.958 -24.896 1.00 76.94 97 PHE A O 1
ATOM 748 N N . ALA A 1 98 ? 3.009 9.911 -23.971 1.00 82.06 98 ALA A N 1
ATOM 749 C CA . ALA A 1 98 ? 1.824 9.431 -24.678 1.00 82.06 98 ALA A CA 1
ATOM 750 C C . ALA A 1 98 ? 0.574 10.258 -24.329 1.00 82.06 98 ALA A C 1
ATOM 752 O O . ALA A 1 98 ? -0.199 10.633 -25.218 1.00 82.06 98 ALA A O 1
ATOM 753 N N . ARG A 1 99 ? 0.403 10.614 -23.050 1.00 84.12 99 ARG A N 1
ATOM 754 C CA . ARG A 1 99 ? -0.682 11.483 -22.581 1.00 84.12 99 ARG A CA 1
ATOM 755 C C . ARG A 1 99 ? -0.608 12.874 -23.212 1.00 84.12 99 ARG A C 1
ATOM 757 O O . ARG A 1 99 ? -1.603 13.330 -23.776 1.00 84.12 99 ARG A O 1
ATOM 764 N N . ALA A 1 100 ? 0.563 13.512 -23.203 1.00 83.06 100 ALA A N 1
ATOM 765 C CA . ALA A 1 100 ? 0.759 14.829 -23.815 1.00 83.06 100 ALA A CA 1
ATOM 766 C C . ALA A 1 100 ? 0.455 14.823 -25.326 1.00 83.06 100 ALA A C 1
ATOM 768 O O . ALA A 1 100 ? -0.190 15.738 -25.847 1.00 83.06 100 ALA A O 1
ATOM 769 N N . MET A 1 101 ? 0.862 13.762 -26.031 1.00 79.31 101 MET A N 1
ATOM 770 C CA . MET A 1 101 ? 0.563 13.576 -27.454 1.00 79.31 101 MET A CA 1
ATOM 771 C C . MET A 1 101 ? -0.939 13.413 -27.717 1.00 79.31 101 MET A C 1
ATOM 773 O O . MET A 1 101 ? -1.478 14.065 -28.616 1.00 79.31 101 MET A O 1
ATOM 777 N N . SER A 1 102 ? -1.626 12.603 -26.909 1.00 85.75 102 SER A N 1
ATOM 778 C CA . SER A 1 102 ? -3.080 12.414 -26.988 1.00 85.75 102 SER A CA 1
ATOM 779 C C . SER A 1 102 ? -3.841 13.725 -26.747 1.00 85.75 102 SER A C 1
ATOM 781 O O . SER A 1 102 ? -4.724 14.102 -27.525 1.00 85.75 102 SER A O 1
ATOM 783 N N . GLU A 1 103 ? -3.451 14.501 -25.733 1.00 84.44 103 GLU A N 1
ATOM 784 C CA . GLU A 1 103 ? -4.037 15.817 -25.453 1.00 84.44 103 GLU A CA 1
ATOM 785 C C . GLU A 1 103 ? -3.813 16.811 -26.606 1.00 84.44 103 GLU A C 1
ATOM 787 O O . GLU A 1 103 ? -4.733 17.540 -26.998 1.00 84.44 103 GLU A O 1
ATOM 792 N N . ALA A 1 104 ? -2.616 16.824 -27.201 1.00 76.75 104 ALA A N 1
ATOM 793 C CA . ALA A 1 104 ? -2.302 17.670 -28.350 1.00 76.75 104 ALA A CA 1
ATOM 794 C C . ALA A 1 104 ? -3.130 17.293 -29.592 1.00 76.75 104 ALA A C 1
ATOM 796 O O . ALA A 1 104 ? -3.614 18.177 -30.310 1.00 76.75 104 ALA A O 1
ATOM 797 N N . GLN A 1 105 ? -3.342 15.997 -29.838 1.00 71.62 105 GLN A N 1
ATOM 798 C CA . GLN A 1 105 ? -4.200 15.509 -30.920 1.00 71.62 105 GLN A CA 1
ATOM 799 C C . GLN A 1 105 ? -5.671 15.889 -30.702 1.00 71.62 105 GLN A C 1
ATOM 801 O O . GLN A 1 105 ? -6.304 16.399 -31.630 1.00 71.62 105 GLN A O 1
ATOM 806 N N . ARG A 1 106 ? -6.202 15.748 -29.477 1.00 73.50 106 ARG A N 1
ATOM 807 C CA . ARG A 1 106 ? -7.572 16.184 -29.134 1.00 73.50 106 ARG A CA 1
ATOM 808 C C . ARG A 1 106 ? -7.764 17.689 -29.347 1.00 73.50 106 ARG A C 1
ATOM 810 O O . ARG A 1 106 ? -8.763 18.099 -29.938 1.00 73.50 106 ARG A O 1
ATOM 817 N N . LYS A 1 107 ? -6.788 18.520 -28.956 1.00 71.81 107 LYS A N 1
ATOM 818 C CA . LYS A 1 107 ? -6.818 19.976 -29.203 1.00 71.81 107 LYS A CA 1
ATOM 819 C C . LYS A 1 107 ? -6.824 20.306 -30.699 1.00 71.81 107 LYS A C 1
ATOM 821 O O . LYS A 1 107 ? -7.641 21.114 -31.136 1.00 71.81 107 LYS A O 1
ATOM 826 N N . LYS A 1 108 ? -5.980 19.648 -31.504 1.00 69.00 108 LYS A N 1
ATOM 827 C CA . LYS A 1 108 ? -5.963 19.819 -32.972 1.00 69.00 108 LYS A CA 1
ATOM 828 C C . LYS A 1 108 ? -7.293 19.411 -33.618 1.00 69.00 108 LYS A C 1
ATOM 830 O O . LYS A 1 108 ? -7.781 20.128 -34.490 1.00 69.00 108 LYS A O 1
ATOM 835 N N . ALA A 1 109 ? -7.901 18.311 -33.172 1.00 65.06 109 ALA A N 1
ATOM 836 C CA . ALA A 1 109 ? -9.208 17.861 -33.653 1.00 65.06 109 ALA A CA 1
ATOM 837 C C . ALA A 1 109 ? -10.333 18.856 -33.305 1.00 65.06 109 ALA A C 1
ATOM 839 O O . ALA A 1 109 ? -11.153 19.183 -34.164 1.00 65.06 109 ALA A O 1
ATOM 840 N N . CYS A 1 110 ? -10.328 19.411 -32.088 1.00 59.19 110 CYS A N 1
ATOM 841 C CA . CYS A 1 110 ? -11.293 20.426 -31.656 1.00 59.19 110 CYS A CA 1
ATOM 842 C C . CYS A 1 110 ? -11.149 21.744 -32.447 1.00 59.19 110 CYS A C 1
ATOM 844 O O . CYS A 1 110 ? -12.144 22.304 -32.910 1.00 59.19 110 CYS A O 1
ATOM 846 N N . ILE A 1 111 ? -9.916 22.201 -32.703 1.00 60.47 111 ILE A N 1
ATOM 847 C CA . ILE A 1 111 ? -9.652 23.379 -33.552 1.00 60.47 111 ILE A CA 1
ATOM 848 C C . ILE A 1 111 ? -10.130 23.139 -34.991 1.00 60.47 111 ILE A C 1
ATOM 850 O O . ILE A 1 111 ? -10.725 24.029 -35.598 1.00 60.47 111 ILE A O 1
ATOM 854 N N . LYS A 1 112 ? -9.915 21.935 -35.538 1.00 56.00 112 LYS A N 1
ATOM 855 C CA . LYS A 1 112 ? -10.374 21.570 -36.886 1.00 56.00 112 LYS A CA 1
ATOM 856 C C . LYS A 1 112 ? -11.906 21.548 -36.986 1.00 56.00 112 LYS A C 1
ATOM 858 O O . LYS A 1 112 ? -12.430 22.030 -37.984 1.00 56.00 112 LYS A O 1
ATOM 863 N N . CYS A 1 113 ? -12.615 21.095 -35.946 1.00 54.22 113 CYS A N 1
ATOM 864 C CA . CYS A 1 113 ? -14.083 21.164 -35.880 1.00 54.22 113 CYS A CA 1
ATOM 865 C C . CYS A 1 113 ? -14.601 22.610 -35.822 1.00 54.22 113 CYS A C 1
ATOM 867 O O . CYS A 1 113 ? -15.566 22.936 -36.501 1.00 54.22 113 CYS A O 1
ATOM 869 N N . ARG A 1 114 ? -13.934 23.511 -35.084 1.00 54.19 114 ARG A N 1
ATOM 870 C CA . ARG A 1 114 ? -14.316 24.939 -35.030 1.00 54.19 114 ARG A CA 1
ATOM 871 C C . ARG A 1 114 ? -14.079 25.701 -36.341 1.00 54.19 114 ARG A C 1
ATOM 873 O O . ARG A 1 114 ? -14.667 26.759 -36.530 1.00 54.19 114 ARG A O 1
ATOM 880 N N . ARG A 1 115 ? -13.219 25.197 -37.234 1.00 53.16 115 ARG A N 1
ATOM 881 C CA . ARG A 1 115 ? -12.864 25.847 -38.512 1.00 53.16 115 ARG A CA 1
ATOM 882 C C . ARG A 1 115 ? -13.798 25.501 -39.680 1.00 53.16 115 ARG A C 1
ATOM 884 O O . ARG A 1 115 ? -13.659 26.105 -40.736 1.00 53.16 115 ARG A O 1
ATOM 891 N N . PHE A 1 116 ? -14.737 24.573 -39.495 1.00 48.00 116 PHE A N 1
ATOM 892 C CA . PHE A 1 116 ? -15.769 24.222 -40.476 1.00 48.00 116 PHE A CA 1
ATOM 893 C C . PHE A 1 116 ? -17.158 24.525 -39.887 1.00 48.00 116 PHE A C 1
ATOM 895 O O . PHE A 1 116 ? -17.664 23.719 -39.108 1.00 48.00 116 PHE A O 1
ATOM 902 N N . PRO A 1 117 ? -17.816 25.646 -40.249 1.00 48.19 117 PRO A N 1
ATOM 903 C CA . PRO A 1 117 ? -19.087 26.061 -39.639 1.00 48.19 117 PRO A CA 1
ATOM 904 C C . PRO A 1 117 ? -20.315 25.222 -40.056 1.00 48.19 117 PRO A C 1
ATOM 906 O O . PRO A 1 117 ? -21.443 25.649 -39.840 1.00 48.19 117 PRO A O 1
ATOM 909 N N . GLY A 1 118 ? -20.127 24.050 -40.672 1.00 51.66 118 GLY A N 1
ATOM 910 C CA . GLY A 1 118 ? -21.208 23.238 -41.249 1.00 51.66 118 GLY A CA 1
ATOM 911 C C . GLY A 1 118 ? -21.637 22.012 -40.437 1.00 51.66 118 GLY A C 1
ATOM 912 O O . GLY A 1 118 ? -22.580 21.341 -40.836 1.00 51.66 118 GLY A O 1
ATOM 913 N N . PHE A 1 119 ? -20.970 21.691 -39.323 1.00 47.56 119 PHE A N 1
ATOM 914 C CA . PHE A 1 119 ? -21.315 20.529 -38.494 1.00 47.56 119 PHE A CA 1
ATOM 915 C C . PHE A 1 119 ? -21.789 20.978 -37.111 1.00 47.56 119 PHE A C 1
ATOM 917 O O . PHE A 1 119 ? -21.003 21.239 -36.200 1.00 47.56 119 PHE A O 1
ATOM 924 N N . THR A 1 120 ? -23.106 21.053 -36.945 1.00 56.59 120 THR A N 1
ATOM 925 C CA . THR A 1 120 ? -23.772 21.174 -35.647 1.00 56.59 120 THR A CA 1
ATOM 926 C C . THR A 1 120 ? -23.600 19.876 -34.857 1.00 56.59 120 THR A C 1
ATOM 928 O O . THR A 1 120 ? -24.489 19.035 -34.797 1.00 56.59 120 THR A O 1
ATOM 931 N N . SER A 1 121 ? -22.450 19.697 -34.210 1.00 45.62 121 SER A N 1
ATOM 932 C CA . SER A 1 121 ? -22.265 18.624 -33.231 1.00 45.62 121 SER A CA 1
ATOM 933 C C . SER A 1 121 ? -22.269 19.206 -31.824 1.00 45.62 121 SER A C 1
ATOM 935 O O . SER A 1 121 ? -21.248 19.657 -31.302 1.00 45.62 121 SER A O 1
ATOM 937 N N . ARG A 1 122 ? -23.449 19.181 -31.194 1.00 48.44 122 ARG A N 1
ATOM 938 C CA . ARG A 1 122 ? -23.582 19.242 -29.735 1.00 48.44 122 ARG A CA 1
ATOM 939 C C . ARG A 1 122 ? -22.836 18.042 -29.147 1.00 48.44 122 ARG A C 1
ATOM 941 O O . ARG A 1 122 ? -23.375 16.942 -29.176 1.00 48.44 122 ARG A O 1
ATOM 948 N N . ARG A 1 123 ? -21.621 18.280 -28.652 1.00 51.50 123 ARG A N 1
ATOM 949 C CA . ARG A 1 123 ? -20.843 17.545 -27.629 1.00 51.50 123 ARG A CA 1
ATOM 950 C C . ARG A 1 123 ? -19.362 17.724 -27.960 1.00 51.50 123 ARG A C 1
ATOM 952 O O . ARG A 1 123 ? -18.793 16.989 -28.762 1.00 51.50 123 ARG A O 1
ATOM 959 N N . CYS A 1 124 ? -18.778 18.759 -27.370 1.00 48.31 124 CYS A N 1
ATOM 960 C CA . CYS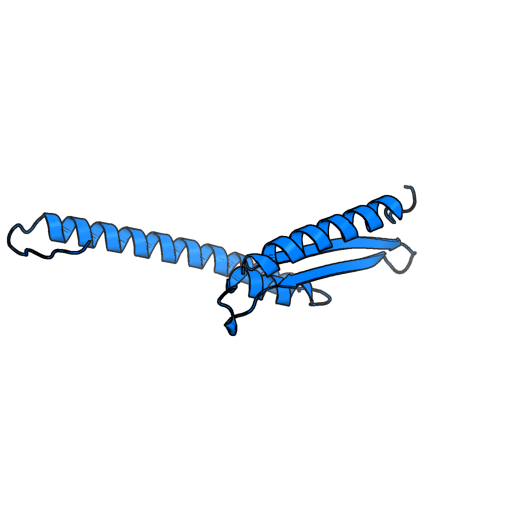 A 1 124 ? -17.439 18.654 -26.802 1.00 48.31 124 CYS A CA 1
ATOM 961 C C . CYS A 1 124 ? -17.621 18.290 -25.331 1.00 48.31 124 CYS A C 1
ATOM 963 O O . CYS A 1 124 ? -18.621 18.785 -24.758 1.00 48.31 124 CYS A O 1
#

Secondary structure (DSSP, 8-state):
----SPPHHHHHHHHHHHHHHHHHHHHTT--EEEEEEEEEEEETTEEEEEEEEEEE-BTTTTB--HHHHHHHHHHHSS---HHHHHHHHHHHHHHHHHHHHHHHHHHHHHHHHHT-TT------

pLDDT: mean 82.03, std 14.73, range [45.5, 97.5]

Organism: Salmonella enterica (NCBI:txid28901)

Sequence (124 aa):
MKNTTPDAAVLQELKELTSRIFKICEQNNIPVVIGYSYELNRNEDGYSINKSITAYADEKTGAWDSTIAAAAMLLKVKDVPREVIGALKSLSVASDFARAMSEAQRKKACIKCRRFPGFTSRRC

Foldseek 3Di:
DDDFDDDPVVVVVVVVVVVVVLVVCVVVLAWDKDKDKTWPDQDPVGTDMDMDIDTDADVVSVNHDPVSVVVNVVSPDPDDDVVNVVVVVVVVVVVVVVVVVVVVVVVVVVVVVVVDPPDPDPDD